Protein AF-A0A520EGA1-F1 (afdb_monomer)

Radius of gyration: 15.07 Å; Cα contacts (8 Å, |Δi|>4): 47; chains: 1; bounding box: 36×32×39 Å

Structure (mmCIF, N/CA/C/O backbone):
data_AF-A0A520EGA1-F1
#
_entry.id   AF-A0A520EGA1-F1
#
loop_
_atom_site.group_PDB
_atom_site.id
_atom_site.type_symbol
_atom_site.label_atom_id
_atom_site.label_alt_id
_atom_site.label_comp_id
_atom_site.label_asym_id
_atom_site.label_entity_id
_atom_site.label_seq_id
_atom_site.pdbx_PDB_ins_code
_atom_site.Cartn_x
_atom_site.Cartn_y
_atom_site.Cartn_z
_atom_site.occupancy
_atom_site.B_iso_or_equiv
_atom_site.auth_seq_id
_atom_site.auth_comp_id
_atom_site.auth_asym_id
_atom_site.auth_atom_id
_atom_site.pdbx_PDB_model_num
ATOM 1 N N . LEU A 1 1 ? -5.319 -12.237 -0.617 1.00 43.88 1 LEU A N 1
ATOM 2 C CA . LEU A 1 1 ? -3.837 -12.348 -0.561 1.00 43.88 1 LEU A CA 1
ATOM 3 C C . LEU A 1 1 ? -3.271 -12.923 -1.851 1.00 43.88 1 LEU A C 1
ATOM 5 O O . LEU A 1 1 ? -2.159 -12.562 -2.211 1.00 43.88 1 LEU A O 1
ATOM 9 N N . ASP A 1 2 ? -4.042 -13.739 -2.567 1.00 36.53 2 ASP A N 1
ATOM 10 C CA . ASP A 1 2 ? -3.600 -14.357 -3.817 1.00 36.53 2 ASP A CA 1
ATOM 11 C C . ASP A 1 2 ? -3.344 -13.335 -4.928 1.00 36.53 2 ASP A C 1
ATOM 13 O O . ASP A 1 2 ? -2.357 -13.473 -5.624 1.00 36.53 2 ASP A O 1
ATOM 17 N N . PHE A 1 3 ? -4.051 -12.199 -4.985 1.00 39.41 3 PHE A N 1
ATOM 18 C CA . PHE A 1 3 ? -3.748 -11.122 -5.947 1.00 39.41 3 PHE A CA 1
ATOM 19 C C . PHE A 1 3 ? -2.304 -10.579 -5.866 1.00 39.41 3 PHE A C 1
ATOM 21 O O . PHE A 1 3 ? -1.699 -10.292 -6.900 1.00 39.41 3 PHE A O 1
ATOM 28 N N . ALA A 1 4 ? -1.720 -10.491 -4.661 1.00 42.62 4 ALA A N 1
ATOM 29 C CA . ALA A 1 4 ? -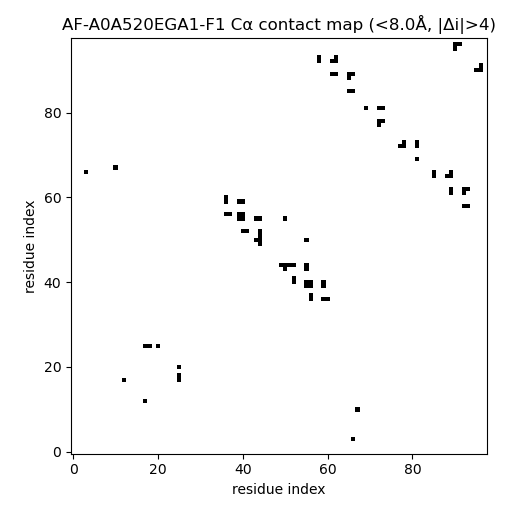0.329 -10.061 -4.465 1.00 42.62 4 ALA A CA 1
ATOM 30 C C . ALA A 1 4 ? 0.695 -11.123 -4.916 1.00 42.62 4 ALA A C 1
ATOM 32 O O . ALA A 1 4 ? 1.854 -10.793 -5.158 1.00 42.62 4 ALA A O 1
ATOM 33 N N . PHE A 1 5 ? 0.270 -12.385 -5.045 1.00 40.88 5 PHE A N 1
ATOM 34 C CA . PHE A 1 5 ? 1.100 -13.509 -5.48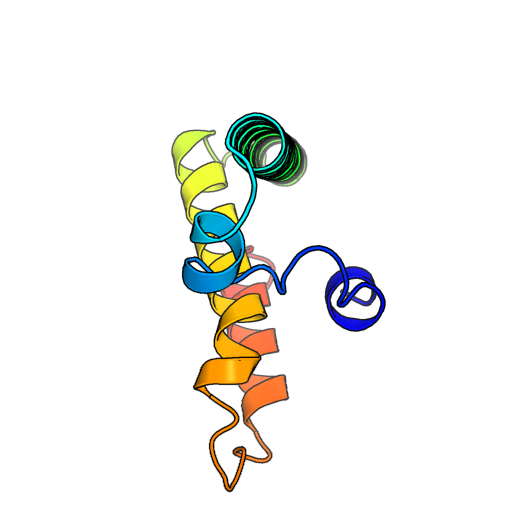7 1.00 40.88 5 PHE A CA 1
ATOM 35 C C . PHE A 1 5 ? 0.833 -13.922 -6.951 1.00 40.88 5 PHE A C 1
ATOM 37 O O . PHE A 1 5 ? 1.758 -14.366 -7.626 1.00 40.88 5 PHE A O 1
ATOM 44 N N . GLU A 1 6 ? -0.389 -13.738 -7.455 1.00 36.34 6 GLU A N 1
ATOM 45 C CA . GLU A 1 6 ? -0.872 -14.131 -8.789 1.00 36.34 6 GLU A CA 1
ATOM 46 C C . GLU A 1 6 ? -0.807 -12.994 -9.810 1.00 36.34 6 GLU A C 1
ATOM 48 O O . GLU A 1 6 ? -0.742 -13.252 -11.012 1.00 36.34 6 GLU A O 1
ATOM 53 N N . THR A 1 7 ? -0.673 -11.741 -9.353 1.00 31.17 7 THR A N 1
ATOM 54 C CA . THR A 1 7 ? -0.410 -10.592 -10.232 1.00 31.17 7 THR A CA 1
ATOM 55 C C . THR A 1 7 ? 0.977 -9.981 -9.982 1.00 31.17 7 THR A C 1
ATOM 57 O O . THR A 1 7 ? 1.084 -8.826 -9.564 1.00 31.17 7 THR A O 1
ATOM 60 N N . PRO A 1 8 ? 2.091 -10.673 -10.311 1.00 38.38 8 PRO A N 1
ATOM 61 C CA . PRO A 1 8 ? 3.443 -10.102 -10.252 1.00 38.38 8 PRO A CA 1
ATOM 62 C C . PRO A 1 8 ? 3.690 -8.930 -11.218 1.00 38.38 8 PRO A C 1
ATOM 64 O O . PRO A 1 8 ? 4.848 -8.555 -11.427 1.00 38.38 8 PRO A O 1
ATOM 67 N N . ALA A 1 9 ? 2.660 -8.422 -11.899 1.00 38.91 9 ALA A N 1
ATOM 68 C CA . ALA A 1 9 ? 2.794 -7.541 -13.053 1.00 38.91 9 ALA A CA 1
ATOM 69 C C . ALA A 1 9 ? 2.722 -6.044 -12.717 1.00 38.91 9 ALA A C 1
ATOM 71 O O . ALA A 1 9 ? 3.285 -5.252 -13.462 1.00 38.91 9 ALA A O 1
ATOM 72 N N . PHE A 1 10 ? 2.110 -5.637 -11.599 1.00 46.38 10 PHE A N 1
ATOM 73 C CA . PHE A 1 10 ? 2.037 -4.207 -11.247 1.00 46.38 10 PHE A CA 1
ATOM 74 C C . PHE A 1 10 ? 3.095 -3.748 -10.247 1.00 46.38 10 PHE A C 1
ATOM 76 O O . PHE A 1 10 ? 3.392 -2.557 -10.174 1.00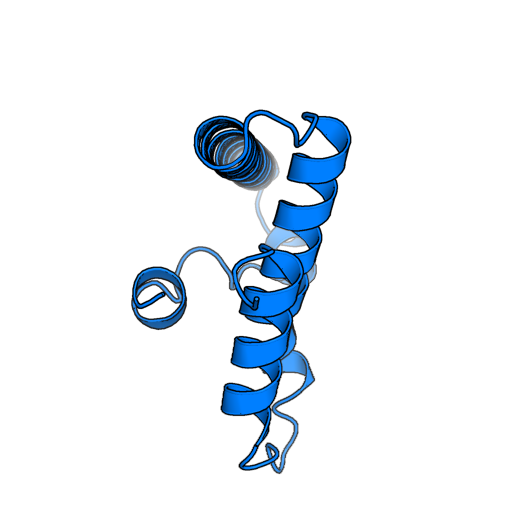 46.38 10 PHE A O 1
ATOM 83 N N . ILE A 1 11 ? 3.716 -4.686 -9.527 1.00 51.75 11 ILE A N 1
ATOM 84 C CA . ILE A 1 11 ? 4.637 -4.371 -8.436 1.00 51.75 11 ILE A CA 1
ATOM 85 C C . ILE A 1 11 ? 6.097 -4.753 -8.738 1.00 51.75 11 IL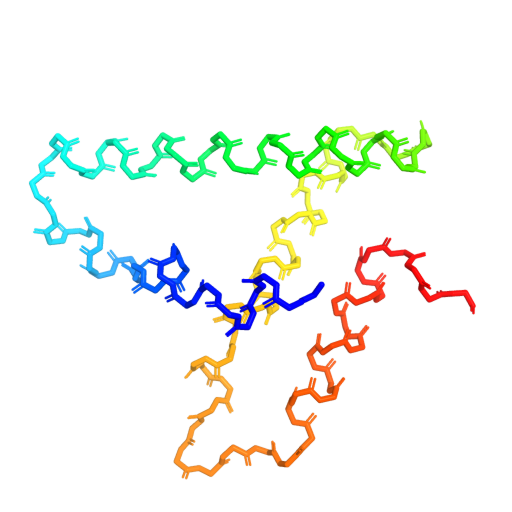E A C 1
ATOM 87 O O . ILE A 1 11 ? 6.858 -5.181 -7.875 1.00 51.75 11 ILE A O 1
ATOM 91 N N . ARG A 1 12 ? 6.513 -4.636 -10.000 1.00 53.72 12 ARG A N 1
ATOM 92 C CA . ARG A 1 12 ? 7.914 -4.878 -10.392 1.00 53.72 12 ARG A CA 1
ATOM 93 C C . ARG A 1 12 ? 8.508 -3.805 -11.289 1.00 53.72 12 ARG A C 1
ATOM 95 O O . ARG A 1 12 ? 9.531 -4.042 -11.914 1.00 53.72 12 ARG A O 1
ATOM 102 N N . ILE A 1 13 ? 7.917 -2.615 -11.325 1.00 59.59 13 ILE A N 1
ATOM 103 C CA . ILE A 1 13 ? 8.633 -1.456 -11.858 1.00 59.59 13 ILE A CA 1
ATOM 104 C C . ILE A 1 13 ? 9.424 -0.867 -10.690 1.00 59.59 13 ILE A C 1
ATOM 106 O O . ILE A 1 13 ? 8.866 -0.161 -9.850 1.00 59.59 13 ILE A O 1
ATOM 110 N N . GLN A 1 14 ? 10.708 -1.216 -10.605 1.00 62.84 14 GLN A N 1
ATOM 111 C CA . GLN A 1 14 ? 11.631 -0.586 -9.659 1.00 62.84 14 GLN A CA 1
ATOM 112 C C . GLN A 1 14 ? 11.840 0.882 -10.046 1.00 62.84 14 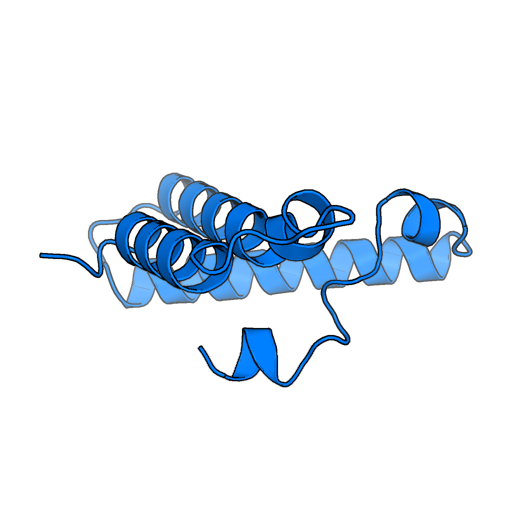GLN A C 1
ATOM 114 O O . GLN A 1 14 ? 11.644 1.252 -11.205 1.00 62.84 14 GLN A O 1
ATOM 119 N N . ASP A 1 15 ? 12.300 1.723 -9.118 1.00 63.75 15 ASP A N 1
ATOM 120 C CA . ASP A 1 15 ? 12.561 3.139 -9.420 1.00 63.75 15 ASP A CA 1
ATOM 121 C C . ASP A 1 15 ? 13.500 3.322 -10.624 1.00 63.75 15 ASP A C 1
ATOM 123 O O . ASP A 1 15 ? 13.298 4.231 -11.429 1.00 63.75 15 ASP A O 1
ATOM 127 N N . ARG A 1 16 ? 14.462 2.408 -10.815 1.00 60.97 16 ARG A N 1
ATOM 128 C CA . ARG A 1 16 ? 15.349 2.389 -11.989 1.00 60.97 16 ARG A CA 1
ATOM 129 C C . ARG A 1 16 ? 14.586 2.186 -13.302 1.00 60.97 16 ARG A C 1
ATOM 131 O O . ARG A 1 16 ? 14.821 2.908 -14.267 1.00 60.97 16 ARG A O 1
ATOM 138 N N . ASP A 1 17 ? 13.662 1.232 -13.330 1.00 71.44 17 ASP A N 1
ATOM 139 C CA . ASP A 1 17 ? 12.874 0.911 -14.523 1.00 71.44 17 ASP A CA 1
ATOM 140 C C . ASP A 1 17 ? 11.804 1.980 -14.783 1.00 71.44 17 ASP A C 1
ATOM 142 O O . ASP A 1 17 ? 11.410 2.218 -15.918 1.00 71.44 17 ASP A O 1
ATOM 146 N N . LEU A 1 18 ? 11.358 2.689 -13.743 1.00 76.62 18 LEU A N 1
ATOM 147 C CA . LEU A 1 18 ? 10.465 3.834 -13.884 1.00 76.62 18 LEU A CA 1
ATOM 148 C C . LEU A 1 18 ? 11.185 5.060 -14.467 1.00 76.62 18 LEU A C 1
ATOM 150 O O . LEU A 1 18 ? 10.599 5.811 -15.251 1.00 76.62 18 LEU A O 1
ATOM 154 N N . GLN A 1 19 ? 12.447 5.275 -14.087 1.00 79.12 19 GLN A N 1
ATOM 155 C CA . GLN A 1 19 ? 13.272 6.365 -14.611 1.00 79.12 19 GLN A CA 1
ATOM 156 C C . GLN A 1 19 ? 13.647 6.167 -16.084 1.00 79.12 19 GLN A C 1
ATOM 158 O O . GLN A 1 19 ? 13.776 7.160 -16.799 1.00 79.12 19 GLN A O 1
ATOM 163 N N . SER A 1 20 ? 13.748 4.920 -16.556 1.00 83.31 20 SER A N 1
ATOM 164 C CA . SER A 1 20 ? 14.027 4.614 -17.965 1.00 83.31 20 SER A CA 1
ATOM 165 C C . SER A 1 20 ? 12.817 4.799 -18.893 1.00 83.31 20 SER A C 1
ATOM 167 O O . SER A 1 20 ? 12.982 4.833 -20.113 1.00 83.31 20 SER A O 1
ATOM 169 N N . LEU A 1 21 ? 11.603 4.966 -18.349 1.00 85.06 21 LEU A N 1
ATOM 170 C CA . LEU A 1 21 ? 10.409 5.196 -19.160 1.00 85.06 21 LEU A CA 1
ATOM 171 C C . LEU A 1 21 ? 10.388 6.600 -19.794 1.00 85.06 21 LEU A C 1
ATOM 173 O O . LEU A 1 21 ? 10.735 7.596 -19.132 1.00 85.06 21 LEU A O 1
ATOM 177 N N . PRO A 1 22 ? 9.838 6.715 -21.023 1.00 91.56 22 PRO A N 1
ATOM 178 C CA . PRO A 1 22 ? 9.447 7.997 -21.594 1.00 91.56 22 PRO A CA 1
ATOM 179 C C . PRO A 1 22 ? 8.557 8.775 -20.624 1.00 91.56 22 PRO A C 1
ATOM 181 O O . PRO A 1 22 ? 7.731 8.196 -19.913 1.00 91.56 22 PRO A O 1
ATOM 184 N N . GLU A 1 23 ? 8.688 10.099 -20.607 1.00 89.75 23 GLU A N 1
ATOM 185 C CA . GLU A 1 23 ? 8.060 10.950 -19.591 1.00 89.75 23 GLU A CA 1
ATOM 186 C C . GLU A 1 23 ? 6.536 10.746 -19.489 1.00 89.75 23 GLU A C 1
ATOM 188 O O . GLU A 1 23 ? 5.990 10.627 -18.392 1.00 89.75 23 GLU A O 1
ATOM 193 N N . GLY A 1 24 ? 5.846 10.608 -20.628 1.00 89.88 24 GLY A N 1
ATOM 194 C CA . GLY A 1 24 ? 4.405 10.338 -20.662 1.00 89.88 24 GLY A CA 1
ATOM 195 C C . GLY A 1 24 ? 4.016 9.011 -20.000 1.00 89.88 24 GLY A C 1
ATOM 196 O O . GLY A 1 24 ? 3.062 8.964 -19.220 1.00 89.88 24 GLY A O 1
ATOM 197 N N . ALA A 1 25 ? 4.787 7.948 -20.243 1.00 85.31 25 A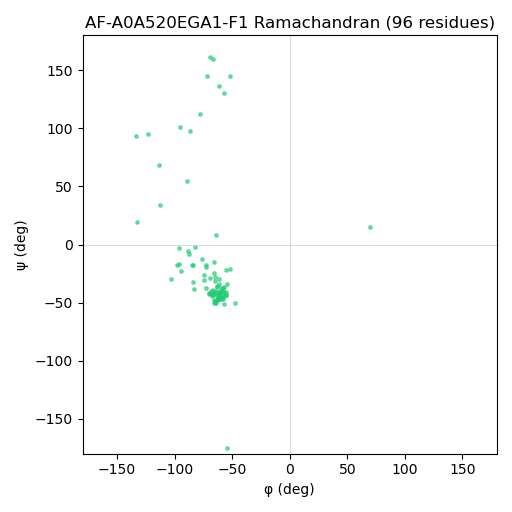LA A N 1
ATOM 198 C CA . ALA A 1 25 ? 4.571 6.644 -19.619 1.00 85.31 25 ALA A CA 1
ATOM 199 C C . ALA A 1 25 ? 4.866 6.695 -18.112 1.00 85.31 25 ALA A C 1
ATOM 201 O O . ALA A 1 25 ? 4.069 6.207 -17.312 1.00 85.31 25 ALA A O 1
ATOM 202 N N . ARG A 1 26 ? 5.943 7.378 -17.705 1.00 86.12 26 ARG A N 1
ATOM 203 C CA . ARG A 1 26 ? 6.291 7.591 -16.292 1.00 86.12 26 ARG A CA 1
ATOM 204 C C . ARG A 1 26 ? 5.185 8.318 -15.528 1.00 86.12 26 ARG A C 1
ATOM 206 O O . ARG A 1 26 ? 4.808 7.890 -14.437 1.00 86.12 26 ARG A O 1
ATOM 213 N N . ARG A 1 27 ? 4.628 9.391 -16.105 1.00 87.44 27 ARG A N 1
ATOM 214 C CA . ARG A 1 27 ? 3.496 10.129 -15.516 1.00 87.44 27 ARG A CA 1
ATOM 215 C C . ARG A 1 27 ? 2.262 9.239 -15.367 1.00 87.44 27 ARG A C 1
ATOM 217 O O . ARG A 1 27 ? 1.623 9.276 -14.317 1.00 87.44 27 ARG A O 1
ATOM 224 N N . LYS A 1 28 ? 1.957 8.415 -16.377 1.00 85.19 28 LYS A N 1
ATOM 225 C CA . LYS A 1 28 ? 0.841 7.456 -16.332 1.00 85.19 28 LYS A CA 1
ATOM 226 C C . LYS A 1 28 ? 1.023 6.428 -15.211 1.00 85.19 28 LYS A C 1
ATOM 228 O O . LYS A 1 28 ? 0.102 6.238 -14.425 1.00 85.19 28 LYS A O 1
ATOM 233 N N . VAL A 1 29 ? 2.212 5.839 -15.083 1.00 83.25 29 VAL A N 1
ATOM 234 C CA . VAL A 1 29 ? 2.522 4.876 -14.012 1.00 83.25 29 VAL A CA 1
ATOM 235 C C . VAL A 1 29 ? 2.418 5.530 -12.633 1.00 83.25 29 VAL A C 1
ATOM 237 O O . VAL A 1 29 ? 1.747 4.995 -11.757 1.00 83.25 29 VAL A O 1
ATOM 240 N N . ARG A 1 30 ? 2.996 6.724 -12.440 1.00 84.81 30 ARG A N 1
ATOM 241 C CA . ARG A 1 30 ? 2.885 7.474 -11.174 1.00 84.81 30 ARG A CA 1
ATOM 242 C C . ARG A 1 30 ? 1.432 7.799 -10.816 1.00 84.81 30 ARG A C 1
ATOM 244 O O . ARG A 1 30 ? 1.079 7.771 -9.642 1.00 84.81 30 ARG A O 1
ATOM 251 N N . ARG A 1 31 ? 0.590 8.112 -11.806 1.00 86.75 31 ARG A N 1
ATOM 252 C CA . ARG A 1 31 ? -0.848 8.330 -11.596 1.00 86.75 31 ARG A CA 1
ATOM 253 C C . ARG A 1 31 ? -1.547 7.048 -11.143 1.00 86.75 31 ARG A C 1
ATOM 255 O O . ARG A 1 31 ? -2.221 7.084 -10.124 1.00 86.75 31 ARG A O 1
ATOM 262 N N . MET A 1 32 ? -1.328 5.937 -11.844 1.00 83.50 32 MET A N 1
ATOM 263 C CA . MET A 1 32 ? -1.900 4.635 -11.480 1.00 83.50 32 MET A CA 1
ATOM 264 C C . MET A 1 32 ? -1.465 4.187 -10.079 1.00 83.50 32 MET A C 1
ATOM 266 O O . MET A 1 32 ? -2.283 3.686 -9.319 1.00 83.50 32 MET A O 1
ATOM 270 N N . GLN A 1 33 ? -0.200 4.418 -9.704 1.00 83.50 33 GLN A N 1
ATOM 271 C CA . GLN A 1 33 ? 0.293 4.142 -8.350 1.00 83.50 33 GLN A CA 1
ATOM 272 C C . GLN A 1 33 ? -0.483 4.927 -7.285 1.00 83.50 33 GLN A C 1
ATOM 274 O O . GLN A 1 33 ? -0.860 4.349 -6.272 1.00 83.50 33 GLN A O 1
ATOM 279 N N . ARG A 1 34 ? -0.747 6.221 -7.516 1.00 86.19 34 ARG A N 1
ATOM 280 C CA . ARG A 1 34 ? -1.546 7.037 -6.588 1.00 86.19 34 ARG A CA 1
ATOM 281 C C . ARG A 1 34 ? -2.986 6.545 -6.496 1.00 86.19 34 ARG A C 1
ATOM 283 O O . ARG A 1 34 ? -3.463 6.321 -5.398 1.00 86.19 34 ARG A O 1
ATOM 290 N N . GLU A 1 35 ? -3.647 6.319 -7.631 1.00 85.81 35 GLU A N 1
ATOM 291 C CA . GLU A 1 35 ? -5.030 5.814 -7.662 1.00 85.81 35 GLU A CA 1
ATOM 292 C C . GLU A 1 35 ? -5.162 4.469 -6.930 1.00 85.81 35 GLU A C 1
ATOM 294 O O . GLU A 1 35 ? -6.135 4.236 -6.219 1.00 85.81 35 GLU A O 1
ATOM 299 N N . TYR A 1 36 ? -4.152 3.606 -7.047 1.00 83.75 36 TYR A N 1
ATOM 300 C CA . TYR A 1 36 ? -4.122 2.335 -6.336 1.00 83.75 36 TYR A CA 1
ATOM 301 C C . TYR A 1 36 ? -3.966 2.500 -4.817 1.00 83.75 36 TYR A C 1
ATOM 303 O O . TYR A 1 36 ? -4.628 1.791 -4.064 1.00 83.75 36 TYR A O 1
ATOM 311 N N . VAL A 1 37 ? -3.136 3.443 -4.353 1.00 87.81 37 VAL A N 1
ATOM 312 C CA . VAL A 1 37 ? -3.029 3.777 -2.919 1.00 87.81 37 VAL A CA 1
ATOM 313 C C . VAL A 1 37 ? -4.371 4.284 -2.391 1.00 87.81 37 VAL A C 1
ATOM 315 O O . VAL A 1 37 ? -4.820 3.814 -1.352 1.00 87.81 37 VAL A O 1
ATOM 318 N N . GLU A 1 38 ? -5.043 5.177 -3.119 1.00 88.12 38 GLU A N 1
ATOM 319 C CA . GLU A 1 38 ? -6.334 5.733 -2.691 1.00 88.12 38 GLU A CA 1
ATOM 320 C C . GLU A 1 38 ? -7.431 4.662 -2.587 1.00 88.12 38 GLU A C 1
ATOM 322 O O . GLU A 1 38 ? -8.222 4.678 -1.647 1.00 88.12 38 GLU A O 1
ATOM 327 N N . LEU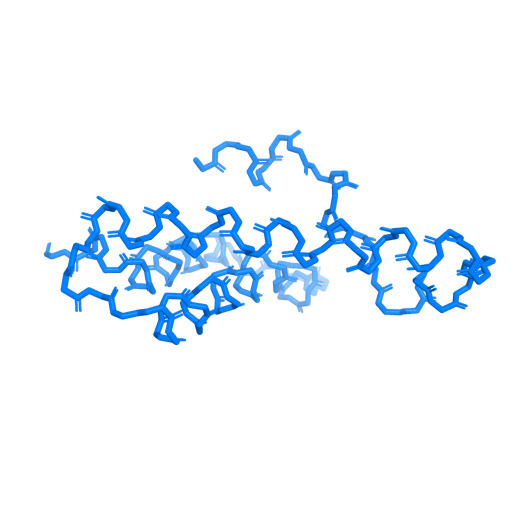 A 1 39 ? -7.442 3.665 -3.482 1.00 89.94 39 LEU A N 1
ATOM 328 C CA . LEU A 1 3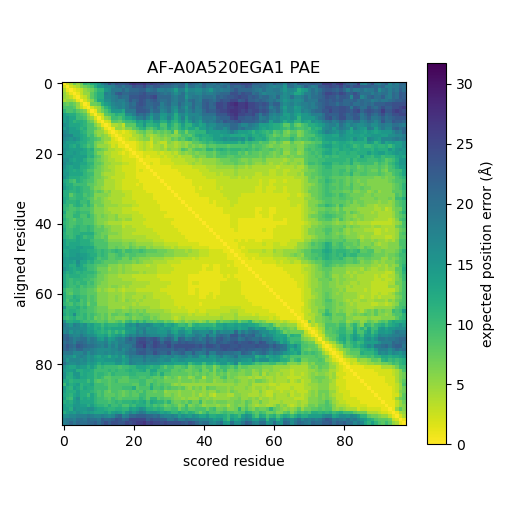9 ? -8.353 2.521 -3.365 1.00 89.94 39 LEU A CA 1
ATOM 329 C C . LEU A 1 39 ? -8.123 1.730 -2.066 1.00 89.94 39 LEU A C 1
ATOM 331 O O . LEU A 1 39 ? -9.079 1.301 -1.417 1.00 89.94 39 LEU A O 1
ATOM 335 N N . TRP A 1 40 ? -6.861 1.532 -1.682 1.00 91.38 40 TRP A N 1
ATOM 336 C CA . TRP A 1 40 ? -6.513 0.849 -0.436 1.00 91.38 40 TRP A CA 1
ATOM 337 C C . TRP A 1 40 ? -6.905 1.660 0.789 1.00 91.38 40 TRP A C 1
ATOM 339 O O . TRP A 1 40 ? -7.491 1.097 1.706 1.00 91.38 40 TRP A O 1
ATOM 349 N N . VAL A 1 41 ? -6.639 2.965 0.784 1.00 91.06 41 VAL A N 1
ATOM 350 C CA . VAL A 1 41 ? -7.053 3.879 1.855 1.00 91.06 41 VAL A CA 1
ATOM 351 C C . VAL A 1 41 ? -8.565 3.821 2.054 1.00 91.06 41 VAL A C 1
ATOM 353 O O . VAL A 1 41 ? -9.023 3.557 3.161 1.00 91.06 41 VAL A O 1
ATOM 356 N N . ALA A 1 42 ? -9.336 3.961 0.972 1.00 89.88 42 ALA A N 1
ATOM 357 C CA . ALA A 1 42 ? -10.792 3.878 1.025 1.00 89.88 42 ALA A CA 1
ATOM 358 C C . ALA A 1 42 ? -11.277 2.524 1.564 1.00 89.88 42 ALA A C 1
ATOM 360 O O . ALA A 1 42 ? -12.209 2.470 2.362 1.00 89.88 42 ALA A O 1
ATOM 361 N N . THR A 1 43 ? -10.628 1.428 1.160 1.00 92.19 43 THR A N 1
ATOM 362 C CA . THR A 1 43 ? -10.967 0.083 1.646 1.00 92.19 43 THR A CA 1
ATOM 363 C C . THR A 1 43 ? -10.648 -0.074 3.132 1.00 92.19 43 THR A C 1
ATOM 365 O O . THR A 1 43 ? -11.462 -0.620 3.868 1.00 92.19 43 THR A O 1
ATOM 368 N N . LEU A 1 44 ? -9.492 0.415 3.587 1.00 89.25 44 LEU A N 1
ATOM 369 C CA . LEU A 1 44 ? -9.074 0.341 4.987 1.00 89.25 44 LEU A CA 1
ATOM 370 C C . LEU A 1 44 ? -10.024 1.129 5.894 1.00 89.25 44 LEU A C 1
ATOM 372 O O . LEU A 1 44 ? -10.516 0.563 6.862 1.00 89.25 44 LEU A O 1
ATOM 376 N N . CYS A 1 45 ? -10.368 2.368 5.534 1.00 92.50 45 CYS A N 1
ATOM 377 C CA . CYS A 1 45 ? -11.347 3.165 6.282 1.00 92.50 45 CYS A CA 1
ATOM 378 C C . CYS A 1 45 ? -12.768 2.570 6.244 1.00 92.50 45 CYS A C 1
ATOM 380 O O . CYS A 1 45 ? -13.555 2.789 7.157 1.00 92.50 45 CYS A O 1
ATOM 382 N N . ALA A 1 46 ? -13.130 1.831 5.188 1.00 90.88 46 ALA A N 1
ATOM 383 C CA . ALA A 1 46 ? -14.424 1.149 5.119 1.00 90.88 46 ALA A CA 1
ATOM 384 C C . ALA A 1 46 ? -14.488 -0.097 6.020 1.00 90.88 46 ALA A C 1
ATOM 386 O O . ALA A 1 46 ? -15.567 -0.457 6.488 1.00 90.88 46 ALA A O 1
ATOM 387 N N . VAL A 1 47 ? -13.353 -0.769 6.228 1.00 90.50 47 VAL A N 1
ATOM 388 C CA . VAL A 1 47 ? -13.241 -1.961 7.083 1.00 90.50 47 VAL A CA 1
ATOM 389 C C . VAL A 1 47 ? -13.077 -1.579 8.553 1.00 90.50 47 VAL A C 1
ATOM 391 O O . VAL A 1 47 ? -13.659 -2.238 9.411 1.00 90.50 47 VAL A O 1
ATOM 394 N N . ASP A 1 48 ? -12.324 -0.517 8.829 1.00 89.50 48 ASP A N 1
ATOM 395 C CA . ASP A 1 48 ? -12.106 0.043 10.159 1.00 89.50 48 ASP A CA 1
ATOM 396 C C . ASP A 1 48 ? -12.524 1.526 10.174 1.00 89.50 48 ASP A C 1
ATOM 398 O O . ASP A 1 48 ? -11.736 2.396 9.793 1.00 89.50 48 ASP A O 1
ATOM 402 N N . PRO A 1 49 ? -13.766 1.835 10.594 1.00 88.56 49 PRO A N 1
ATOM 403 C CA . PRO A 1 49 ? -14.262 3.209 10.656 1.00 88.56 49 PRO A CA 1
ATOM 404 C C . PRO A 1 49 ? -13.547 4.105 11.678 1.00 88.56 49 PRO A C 1
ATOM 406 O O . PRO A 1 49 ? -13.720 5.323 11.620 1.00 88.56 49 PRO A O 1
ATOM 409 N N . GLU A 1 50 ? -12.785 3.540 12.624 1.00 90.75 50 GLU A N 1
ATOM 410 C CA . GLU A 1 50 ? -11.994 4.314 13.592 1.00 90.75 50 GLU A CA 1
ATOM 411 C C . GLU A 1 50 ? -10.629 4.728 13.014 1.00 90.75 50 GLU A C 1
ATOM 413 O O . GLU A 1 50 ? -10.000 5.675 13.499 1.00 90.75 50 GLU A O 1
ATOM 418 N N . LEU A 1 51 ? -10.188 4.075 11.933 1.00 90.94 51 LEU A N 1
ATOM 419 C CA . LEU A 1 51 ? -8.950 4.388 11.234 1.00 90.94 51 LEU A CA 1
ATOM 420 C C . LEU A 1 51 ? -9.115 5.628 10.348 1.00 90.94 51 LEU A C 1
ATOM 422 O O . LEU A 1 51 ? -9.785 5.613 9.311 1.00 90.94 51 LEU A O 1
ATOM 426 N N . ASN A 1 52 ? -8.438 6.714 10.721 1.00 93.25 52 ASN A N 1
ATOM 427 C CA . ASN A 1 52 ? -8.424 7.920 9.900 1.00 93.25 52 ASN A CA 1
ATOM 428 C C . ASN A 1 52 ? -7.629 7.717 8.592 1.00 93.25 52 ASN A C 1
ATOM 430 O O . ASN A 1 52 ? -6.780 6.833 8.460 1.00 93.25 52 ASN A O 1
ATOM 434 N N . GLU A 1 53 ? -7.876 8.590 7.618 1.00 93.44 53 GLU A N 1
ATOM 435 C CA . GLU A 1 53 ? -7.305 8.488 6.271 1.00 93.44 53 GLU A CA 1
ATOM 436 C C . GLU A 1 53 ? -5.763 8.567 6.236 1.00 93.44 53 GLU A C 1
ATOM 438 O O . GLU A 1 53 ? -5.112 7.935 5.399 1.00 93.44 53 GLU A O 1
ATOM 443 N N . ALA A 1 54 ? -5.154 9.346 7.135 1.00 92.75 54 ALA A N 1
ATOM 444 C CA . ALA A 1 54 ? -3.701 9.502 7.193 1.00 92.75 54 ALA A CA 1
ATOM 445 C C . ALA A 1 54 ? -3.023 8.213 7.682 1.00 92.75 54 ALA A C 1
ATOM 447 O O . ALA A 1 54 ? -2.030 7.763 7.095 1.00 92.75 54 ALA A O 1
ATOM 448 N N . ASP A 1 55 ? -3.603 7.582 8.699 1.00 90.56 55 ASP A N 1
ATOM 449 C CA . ASP A 1 55 ? -3.134 6.308 9.231 1.00 90.56 55 ASP A CA 1
ATOM 450 C C . ASP A 1 55 ? -3.406 5.171 8.240 1.00 90.56 55 ASP A C 1
ATOM 452 O O . ASP A 1 55 ? -2.501 4.388 7.953 1.00 90.56 55 ASP A O 1
ATOM 456 N N . ALA A 1 56 ? -4.573 5.145 7.589 1.00 90.19 56 ALA A N 1
ATOM 457 C CA . ALA A 1 56 ? -4.872 4.199 6.511 1.00 90.19 56 ALA A CA 1
ATOM 458 C C . ALA A 1 56 ? -3.857 4.280 5.358 1.00 90.19 56 ALA A C 1
ATOM 460 O O . ALA A 1 56 ? -3.401 3.256 4.839 1.00 90.19 56 ALA A O 1
ATOM 461 N N . ARG A 1 57 ? -3.438 5.492 4.981 1.00 92.38 57 ARG A N 1
ATOM 462 C CA . ARG A 1 57 ? -2.405 5.704 3.955 1.00 92.38 57 ARG A CA 1
ATOM 463 C C . ARG A 1 57 ? -1.042 5.192 4.404 1.00 92.38 57 ARG A C 1
ATOM 465 O O . ARG A 1 57 ? -0.349 4.535 3.623 1.00 92.38 57 ARG A O 1
ATOM 472 N N . THR A 1 58 ? -0.672 5.443 5.656 1.00 90.00 58 THR A N 1
ATOM 473 C CA . THR A 1 58 ? 0.562 4.912 6.253 1.00 90.00 58 THR A CA 1
ATOM 474 C C . THR A 1 58 ? 0.554 3.382 6.255 1.00 90.00 58 THR A C 1
ATOM 476 O O . THR A 1 58 ? 1.511 2.760 5.788 1.00 90.00 58 THR A O 1
ATOM 479 N N . THR A 1 59 ? -0.556 2.771 6.671 1.00 87.12 59 THR A N 1
ATOM 480 C CA . THR A 1 59 ? -0.769 1.320 6.667 1.00 87.12 59 THR A CA 1
ATOM 481 C C . THR A 1 59 ? -0.662 0.727 5.264 1.00 87.12 59 THR A C 1
ATOM 483 O O . THR A 1 59 ? 0.071 -0.244 5.062 1.00 87.12 59 THR A O 1
ATOM 486 N N . ALA A 1 60 ? -1.311 1.334 4.266 1.00 87.50 60 ALA A N 1
ATOM 487 C CA . ALA A 1 60 ? -1.224 0.887 2.877 1.00 87.50 60 ALA A CA 1
ATOM 488 C C . ALA A 1 60 ? 0.231 0.885 2.374 1.00 87.50 60 ALA A C 1
ATOM 490 O O . ALA A 1 60 ? 0.704 -0.115 1.828 1.00 87.50 60 ALA A O 1
ATOM 491 N N . HIS A 1 61 ? 0.980 1.964 2.619 1.00 85.88 61 HIS A N 1
ATOM 492 C CA . HIS A 1 61 ? 2.393 2.039 2.245 1.00 85.88 61 HIS A CA 1
ATOM 493 C C . HIS A 1 61 ? 3.265 1.014 2.976 1.00 85.88 61 HIS A C 1
ATOM 495 O O . HIS A 1 61 ? 4.133 0.409 2.342 1.00 85.88 61 HIS A O 1
ATOM 501 N N . ALA A 1 62 ? 3.028 0.777 4.268 1.00 83.94 62 ALA A N 1
ATOM 502 C CA . ALA A 1 62 ? 3.749 -0.233 5.038 1.00 83.94 62 ALA A CA 1
ATOM 503 C C . ALA A 1 62 ? 3.511 -1.646 4.480 1.00 83.94 62 ALA A C 1
ATOM 505 O O . ALA A 1 62 ? 4.464 -2.389 4.234 1.00 83.94 62 ALA A O 1
ATOM 506 N N . VAL A 1 63 ? 2.254 -1.998 4.192 1.00 82.81 63 VAL A N 1
ATOM 507 C CA . VAL A 1 63 ? 1.883 -3.289 3.595 1.00 82.81 63 VAL A CA 1
ATOM 508 C C . VAL A 1 63 ? 2.499 -3.451 2.207 1.00 82.81 63 VAL A C 1
ATOM 510 O O . VAL A 1 63 ? 3.064 -4.505 1.910 1.00 82.81 63 VAL A O 1
ATOM 513 N N . PHE A 1 64 ? 2.474 -2.410 1.370 1.00 81.44 64 PHE A N 1
ATOM 514 C CA . PHE A 1 64 ? 3.160 -2.440 0.076 1.00 81.44 64 PHE A CA 1
ATOM 515 C C . PHE A 1 64 ? 4.664 -2.637 0.241 1.00 81.44 64 PHE A C 1
ATOM 517 O O . PHE A 1 64 ? 5.235 -3.491 -0.430 1.00 81.44 64 PHE A O 1
ATOM 524 N N . GLY A 1 65 ? 5.306 -1.912 1.159 1.00 77.25 65 GLY A N 1
ATOM 525 C CA . GLY A 1 65 ? 6.722 -2.091 1.475 1.00 77.25 65 GLY A CA 1
ATOM 526 C C . GLY A 1 65 ? 7.053 -3.533 1.866 1.00 77.25 65 GLY A C 1
ATOM 527 O O . GLY A 1 65 ? 8.011 -4.103 1.350 1.00 77.25 65 GLY A O 1
ATOM 528 N N . LEU A 1 66 ? 6.220 -4.161 2.698 1.00 75.44 66 LEU A N 1
ATOM 529 C CA . LEU A 1 66 ? 6.389 -5.554 3.116 1.00 75.44 66 LEU A CA 1
ATOM 530 C C . LEU A 1 66 ? 6.229 -6.534 1.953 1.00 75.44 66 LEU A C 1
ATOM 532 O O . LEU A 1 66 ? 7.094 -7.388 1.755 1.00 75.44 66 LEU A O 1
ATOM 536 N N . ILE A 1 67 ? 5.179 -6.393 1.142 1.00 73.50 67 ILE A N 1
ATOM 537 C CA . ILE A 1 67 ? 4.962 -7.239 -0.043 1.00 73.50 67 ILE A CA 1
ATOM 538 C C . ILE A 1 67 ? 6.152 -7.108 -1.012 1.00 73.50 67 ILE A C 1
ATOM 540 O O . ILE A 1 67 ? 6.661 -8.110 -1.524 1.00 73.50 67 ILE A O 1
ATOM 544 N N . ASN A 1 68 ? 6.664 -5.888 -1.178 1.00 70.75 68 ASN A N 1
ATOM 545 C CA . ASN A 1 68 ? 7.698 -5.538 -2.158 1.00 70.75 68 ASN A CA 1
ATOM 546 C C . ASN A 1 68 ? 9.121 -5.722 -1.634 1.00 70.75 68 ASN A C 1
ATOM 548 O O . ASN A 1 68 ? 10.082 -5.577 -2.388 1.00 70.75 68 ASN A O 1
ATOM 552 N N . SER A 1 69 ? 9.270 -6.053 -0.352 1.00 68.44 69 SER A N 1
ATOM 553 C CA . SER A 1 69 ? 10.560 -6.382 0.253 1.00 68.44 69 SER A CA 1
ATOM 554 C C . SER A 1 69 ? 11.072 -7.755 -0.193 1.00 68.44 69 SER A C 1
ATOM 556 O O . SER A 1 69 ? 12.269 -8.016 -0.121 1.00 68.44 69 SER A O 1
ATOM 558 N N . THR A 1 70 ? 10.196 -8.613 -0.733 1.00 63.34 70 THR A N 1
ATOM 559 C CA . THR A 1 70 ? 10.524 -9.967 -1.208 1.00 63.34 70 THR A CA 1
ATOM 560 C C . THR A 1 70 ? 11.771 -10.058 -2.107 1.00 63.34 70 THR A C 1
ATOM 562 O O . THR A 1 70 ? 12.636 -10.870 -1.779 1.00 63.34 70 THR A O 1
ATOM 565 N N . PRO A 1 71 ? 11.962 -9.256 -3.175 1.00 58.09 71 PRO A N 1
ATOM 566 C CA . PRO A 1 71 ? 13.191 -9.278 -3.976 1.00 58.09 71 PRO A CA 1
ATOM 567 C C . PRO A 1 71 ? 14.446 -8.808 -3.220 1.00 58.09 71 PRO A C 1
ATOM 569 O O . PRO A 1 71 ? 15.543 -9.224 -3.579 1.00 58.09 71 PRO A O 1
ATOM 572 N N . TYR A 1 72 ? 14.309 -7.984 -2.175 1.00 55.94 72 TYR A N 1
ATOM 573 C CA . TYR A 1 72 ? 15.434 -7.531 -1.345 1.00 55.94 72 TYR A CA 1
ATOM 574 C C . TYR A 1 72 ? 15.789 -8.539 -0.238 1.00 55.94 72 TYR A C 1
ATOM 576 O O . TYR A 1 72 ? 16.956 -8.681 0.117 1.00 55.94 72 TYR A O 1
ATOM 584 N N . SER A 1 73 ? 14.803 -9.274 0.286 1.00 52.66 73 SER A N 1
ATOM 585 C CA . SER A 1 73 ? 14.990 -10.331 1.294 1.00 52.66 73 SER A CA 1
ATOM 586 C C . SER A 1 73 ? 15.355 -11.695 0.687 1.00 52.66 73 SER A C 1
ATOM 588 O O . SER A 1 73 ? 15.868 -12.568 1.389 1.00 52.66 73 SER A O 1
ATOM 590 N N . ALA A 1 74 ? 15.118 -11.890 -0.613 1.00 52.50 74 ALA A N 1
ATOM 591 C CA . ALA A 1 74 ? 15.484 -13.080 -1.378 1.00 52.50 74 ALA A CA 1
ATOM 592 C C . ALA A 1 74 ? 16.898 -12.967 -1.976 1.00 52.50 74 ALA A C 1
ATOM 594 O O . ALA A 1 74 ? 17.086 -13.131 -3.181 1.00 52.50 74 ALA A O 1
ATOM 595 N N . GLY A 1 75 ? 17.905 -12.697 -1.135 1.00 53.69 75 GLY A N 1
ATOM 596 C CA . GLY A 1 75 ? 19.314 -12.837 -1.528 1.00 53.69 75 GLY A CA 1
ATOM 597 C C . GLY A 1 75 ? 19.633 -14.245 -2.068 1.00 53.69 75 GLY A C 1
ATOM 598 O O . GLY A 1 75 ? 18.756 -15.099 -2.172 1.00 53.69 75 GLY A O 1
ATOM 599 N N . ARG A 1 76 ? 20.907 -14.545 -2.375 1.00 55.28 76 ARG A N 1
ATOM 600 C CA . ARG A 1 76 ? 21.319 -15.849 -2.961 1.00 55.28 76 ARG A CA 1
ATOM 601 C C . ARG A 1 76 ? 20.821 -17.089 -2.190 1.00 55.28 76 ARG A C 1
ATOM 603 O O . ARG A 1 76 ? 20.710 -18.153 -2.791 1.00 55.28 76 ARG A O 1
ATOM 610 N N . THR A 1 77 ? 20.469 -16.933 -0.911 1.00 59.94 77 THR A N 1
ATOM 611 C CA . THR A 1 77 ? 19.804 -17.953 -0.092 1.00 59.94 77 THR A CA 1
ATOM 612 C C . THR A 1 77 ? 18.624 -17.321 0.662 1.00 59.94 77 THR A C 1
ATOM 614 O O . THR A 1 77 ? 18.821 -16.765 1.745 1.00 59.94 77 THR A O 1
ATOM 617 N N . PRO A 1 78 ? 17.393 -17.357 0.123 1.00 62.59 78 PRO A N 1
ATOM 618 C CA . PRO A 1 78 ? 16.224 -16.847 0.831 1.00 62.59 78 PRO A CA 1
ATOM 619 C C . PRO A 1 78 ? 16.009 -17.635 2.126 1.00 62.59 78 PRO A C 1
ATOM 621 O O . PRO A 1 78 ? 16.071 -18.868 2.128 1.00 62.59 78 PRO A O 1
ATOM 624 N N . SER A 1 79 ? 15.717 -16.946 3.231 1.00 68.00 79 SER A N 1
ATOM 625 C CA . SER A 1 79 ? 15.258 -17.626 4.445 1.00 68.00 79 SER A CA 1
ATOM 626 C C . SER A 1 79 ? 14.008 -18.448 4.116 1.00 68.00 79 SER A C 1
ATOM 628 O O . SER A 1 79 ? 13.045 -17.909 3.566 1.00 68.00 79 SER A O 1
ATOM 630 N N . ARG A 1 80 ? 13.978 -19.734 4.505 1.00 71.12 80 ARG A N 1
ATOM 631 C CA . ARG A 1 80 ? 12.769 -20.581 4.395 1.00 71.12 80 ARG A CA 1
ATOM 632 C C . ARG A 1 80 ? 11.559 -19.955 5.104 1.00 71.12 80 ARG A C 1
ATOM 634 O O . ARG A 1 80 ? 10.424 -20.242 4.736 1.00 71.12 80 ARG A O 1
ATOM 641 N N . ASN A 1 81 ? 11.808 -19.058 6.060 1.00 73.50 81 ASN A N 1
ATOM 642 C CA . ASN A 1 81 ? 10.791 -18.378 6.852 1.00 73.50 81 ASN A CA 1
ATOM 643 C C . ASN A 1 81 ? 10.417 -16.984 6.323 1.00 73.50 81 ASN A C 1
ATOM 645 O O . ASN A 1 81 ? 9.505 -16.375 6.870 1.00 73.50 81 ASN A O 1
ATOM 649 N N . ALA A 1 82 ? 11.057 -16.471 5.263 1.00 73.12 82 ALA A N 1
ATOM 650 C CA . ALA A 1 82 ? 10.790 -15.117 4.762 1.00 73.12 82 ALA A CA 1
ATOM 651 C C . ALA A 1 82 ? 9.311 -14.912 4.396 1.00 73.12 82 ALA A C 1
ATOM 653 O O . ALA A 1 82 ? 8.700 -13.922 4.784 1.00 73.12 82 ALA A O 1
ATOM 654 N N . ARG A 1 83 ? 8.704 -15.883 3.703 1.00 72.62 83 ARG A N 1
ATOM 655 C CA . ARG A 1 83 ? 7.292 -15.807 3.305 1.00 72.62 83 ARG A CA 1
ATOM 656 C C . ARG A 1 83 ? 6.332 -15.833 4.511 1.00 72.62 83 ARG A C 1
ATOM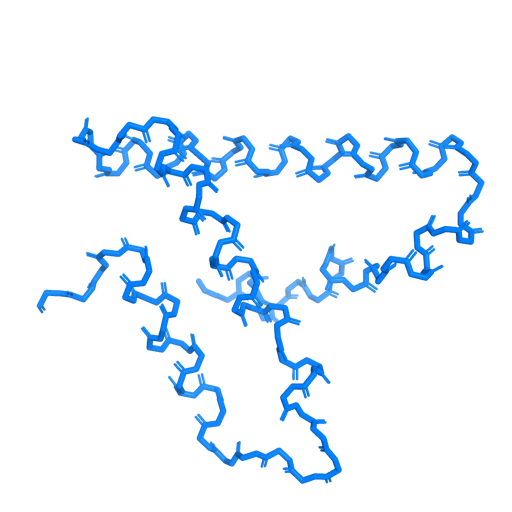 658 O O . ARG A 1 83 ? 5.480 -14.948 4.571 1.00 72.62 83 ARG A O 1
ATOM 665 N N . PRO A 1 84 ? 6.443 -16.776 5.470 1.00 79.12 84 PRO A N 1
ATOM 666 C CA . PRO A 1 84 ? 5.672 -16.723 6.714 1.00 79.12 84 PRO A CA 1
ATOM 667 C C . PRO A 1 84 ? 5.842 -15.418 7.504 1.00 79.12 84 PRO A C 1
ATOM 669 O O . PRO A 1 84 ? 4.845 -14.852 7.944 1.00 79.12 84 PRO A O 1
ATOM 672 N N . VAL A 1 85 ? 7.073 -14.910 7.637 1.00 80.94 85 VAL A N 1
ATOM 673 C CA . VAL A 1 85 ? 7.369 -13.672 8.382 1.00 80.94 85 VAL A CA 1
ATOM 674 C C . VAL A 1 85 ? 6.716 -12.461 7.720 1.00 80.94 85 VAL A C 1
ATOM 676 O O . VAL A 1 85 ? 5.982 -11.729 8.377 1.00 80.94 85 VAL A O 1
ATOM 679 N N . LEU A 1 86 ? 6.902 -12.279 6.410 1.00 76.06 86 LEU A N 1
ATOM 680 C CA . LEU A 1 86 ? 6.303 -11.159 5.679 1.00 76.06 86 LEU A CA 1
ATOM 681 C C . LEU A 1 86 ? 4.773 -11.215 5.692 1.00 76.06 86 LEU A C 1
ATOM 683 O O . LEU A 1 86 ? 4.122 -10.179 5.800 1.00 76.06 86 LEU A O 1
ATOM 687 N N . ARG A 1 87 ? 4.190 -12.420 5.641 1.00 79.06 87 ARG A N 1
ATOM 688 C CA . ARG A 1 87 ? 2.743 -12.601 5.800 1.00 79.06 87 ARG A CA 1
ATOM 689 C C . ARG A 1 87 ? 2.275 -12.161 7.188 1.00 79.06 87 ARG A C 1
ATOM 691 O O . ARG A 1 87 ? 1.287 -11.442 7.270 1.00 79.06 87 ARG A O 1
ATOM 698 N N . ALA A 1 88 ? 2.959 -12.581 8.251 1.00 82.25 88 ALA A N 1
ATOM 699 C CA . ALA A 1 88 ? 2.601 -12.204 9.617 1.00 82.25 88 ALA A CA 1
ATOM 700 C C . ALA A 1 88 ? 2.698 -10.685 9.826 1.00 82.25 88 ALA A C 1
ATOM 702 O O . ALA A 1 88 ? 1.763 -10.078 10.336 1.00 82.25 88 ALA A O 1
ATOM 703 N N . MET A 1 89 ? 3.777 -10.059 9.349 1.00 80.00 89 MET A N 1
ATOM 704 C CA . MET A 1 89 ? 3.958 -8.607 9.426 1.00 80.00 89 MET A CA 1
ATOM 705 C C . MET A 1 89 ? 2.887 -7.844 8.639 1.00 80.00 89 MET A C 1
ATOM 707 O O . MET A 1 89 ? 2.377 -6.843 9.130 1.00 80.00 89 MET A O 1
ATOM 711 N N . ALA A 1 90 ? 2.515 -8.315 7.443 1.00 78.44 90 ALA A N 1
ATOM 712 C CA . ALA A 1 90 ? 1.470 -7.678 6.644 1.00 78.44 90 ALA A CA 1
ATOM 713 C C . ALA A 1 90 ? 0.095 -7.773 7.322 1.00 78.44 90 ALA A C 1
ATOM 715 O O . ALA A 1 90 ? -0.650 -6.802 7.325 1.00 78.44 90 ALA A O 1
ATOM 716 N N . LEU A 1 91 ? -0.232 -8.919 7.927 1.00 79.56 91 LEU A N 1
ATOM 717 C CA . LEU A 1 91 ? -1.479 -9.086 8.679 1.00 79.56 91 LEU A CA 1
ATOM 718 C C . LEU A 1 91 ? -1.509 -8.227 9.947 1.00 79.56 91 LEU A C 1
ATOM 720 O O . LEU A 1 91 ? -2.542 -7.638 10.249 1.00 79.56 91 LEU A O 1
ATOM 724 N N . ALA A 1 92 ? -0.380 -8.118 10.653 1.00 80.00 92 ALA A N 1
ATOM 725 C CA . ALA A 1 92 ? -0.255 -7.257 11.825 1.00 80.00 92 ALA A CA 1
ATOM 726 C C . ALA A 1 92 ? -0.399 -5.775 11.453 1.00 80.00 92 ALA A C 1
ATOM 728 O O . ALA A 1 92 ? -1.120 -5.045 12.121 1.00 80.00 92 ALA A O 1
ATOM 729 N N . ALA A 1 93 ? 0.223 -5.342 10.352 1.00 76.38 93 ALA A N 1
ATOM 730 C CA . ALA A 1 93 ? 0.095 -3.975 9.850 1.00 76.38 93 ALA A CA 1
ATOM 731 C C . ALA A 1 93 ? -1.350 -3.618 9.463 1.00 76.38 93 ALA A C 1
ATOM 733 O O . ALA A 1 93 ? -1.737 -2.463 9.570 1.00 76.38 93 ALA A O 1
ATOM 734 N N . LEU A 1 94 ? -2.148 -4.602 9.038 1.00 76.44 94 LEU A N 1
ATOM 735 C CA . LEU A 1 94 ? -3.568 -4.425 8.723 1.00 76.44 94 LEU A CA 1
ATOM 736 C C . LEU A 1 94 ? -4.488 -4.470 9.956 1.00 76.44 94 LEU A C 1
ATOM 738 O O . LEU A 1 94 ? -5.696 -4.362 9.785 1.00 76.44 94 LEU A O 1
ATOM 742 N N . GLY A 1 95 ? -3.961 -4.698 11.164 1.00 70.94 95 GLY A N 1
ATOM 743 C CA . GLY A 1 95 ? -4.782 -4.863 12.370 1.00 70.94 95 GLY A CA 1
ATOM 744 C C . GLY A 1 95 ? -5.602 -6.162 12.405 1.00 70.94 95 GLY A C 1
ATOM 745 O O . GLY A 1 95 ? -6.519 -6.291 13.201 1.00 70.94 95 GLY A O 1
ATOM 746 N N . VAL A 1 96 ? -5.290 -7.150 11.554 1.00 63.88 96 VAL A N 1
ATOM 747 C CA . VAL A 1 96 ? -6.083 -8.394 11.409 1.00 63.88 96 VAL A CA 1
ATOM 748 C C . VAL A 1 96 ? -5.645 -9.490 12.398 1.00 63.88 96 VAL A C 1
ATOM 750 O O . VAL A 1 96 ? -6.283 -10.535 12.502 1.00 63.88 96 VAL A O 1
ATOM 753 N N . LEU A 1 97 ? -4.548 -9.279 13.130 1.00 52.88 97 LEU A N 1
ATOM 754 C CA . LEU A 1 97 ? -4.107 -10.158 14.216 1.00 52.88 97 LEU A CA 1
ATOM 755 C C . LEU A 1 97 ? -4.622 -9.610 15.554 1.00 52.88 97 LEU A C 1
ATOM 757 O O . LEU A 1 97 ? -4.029 -8.680 16.096 1.00 52.88 97 LEU A O 1
ATOM 761 N N . HIS A 1 98 ? -5.699 -10.212 16.061 1.00 45.81 98 HIS A N 1
ATOM 762 C CA . HIS A 1 98 ? -6.125 -10.140 17.462 1.00 45.81 98 HIS A CA 1
ATOM 763 C C . HIS A 1 98 ? -5.812 -11.463 18.163 1.00 45.81 98 HIS A C 1
ATOM 765 O O . HIS A 1 98 ? -6.053 -12.524 17.538 1.00 45.81 98 HIS A O 1
#

Foldseek 3Di:
DVCLVVCPPLLPCDPVNLVPDDPVVSVVNVVVVVVVLVVQLVVLCVVPVVDDSVLSSVLSVQLSCLSNCVVVCPPVNHDPCSVVVSVVSNCVSSVNPD

Sequence (98 aa):
LDFAFETPAFIRIQDRDLQSLPEGARRKVRRMQREYVELWVATLCAVDPELNEADARTTAHAVFGLINSTPYSAGRTPSRNARPVLRAMALAALGVLH

Nearest PDB structures (foldseek):
  6yj2-assembly1_A  TM=7.540E-01  e=3.179E-05  Mycobacterium tuberculosis H37Rv
  4g12-assembly1_A  TM=7.849E-01  e=4.597E-05  Mycobacterium tuberculosis
  6yj2-assembly2_C  TM=7.886E-01  e=8.205E-05  Mycobacterium tuberculosis H37Rv

Solvent-accessible surface area (backbone atoms only — not comparable to full-atom values): 5738 Å² total; per-residue (Å²): 117,60,63,77,69,74,47,70,79,81,80,65,73,46,72,70,60,45,67,71,40,58,68,72,58,35,53,51,50,56,50,51,53,49,57,53,50,51,53,45,23,55,51,44,33,70,76,36,80,85,47,49,68,70,57,26,44,51,36,47,52,51,38,49,50,47,67,62,36,50,75,73,62,48,50,104,71,52,57,92,54,51,65,63,50,43,49,52,53,38,37,49,61,68,65,71,68,128

Mean predicted aligned error: 8.9 Å

pLDDT: mean 74.28, std 16.77, range [31.17, 93.44]

Secondary structure (DSSP, 8-state):
-HHHHH-TTSS---HHHHHTS-HHHHHHHHHHHHHHHHHHHHHHHHH-TTS-HHHHHHHHHHHHHHHHTHHHH--SS--TTHHHHHHHHHHHHTT---